Protein AF-A0A4Y8C9S9-F1 (afdb_monomer_lite)

Secondary structure (DSSP, 8-state):
-------HHHHHHHHHHTB-EEEETTTTEEEETTTTTS--EEEEEEEE-SSS--EEEEEEESS-SSTTS-S-TTHHHHTTSHHHHHHHHHHHHHHTTTS-TTS-HHHHHHHT-HHHHHHHHHHHHHHHHHHHHHT-HHHHHHHHHHHHH-

Foldseek 3Di:
DDDAAADPVQVVCCVVVQWRWGQDPVVRDIDTQCPPPVWIWGFDDWDADPVRPDIDTDTDTDFASDPVRHVDPPCVPQCPDPVVVLVVLVVVLVVLLPPDLVPDPSVVQNVVDDVSVVVQLVVLVVQLVVCVVVVVPVSNVVSVVSNSND

Sequence (150 aa):
LMLGFMNNEALEKSLESGKVVFFSRKKQRLWMKGEESGNFLNIIDLSLDCDNDTLLILANPVGPTCHTGDISCFEKISKNADFVFLARLEKLINSRKNADENTSYTAKLFKSGTKRIAQKVGEEGVETALAATVKDKEELICEAADLMYH

Radius of gyration: 21.62 Å; chains: 1; bounding box: 45×40×55 Å

Structure (mmCIF, N/CA/C/O backbone):
data_AF-A0A4Y8C9S9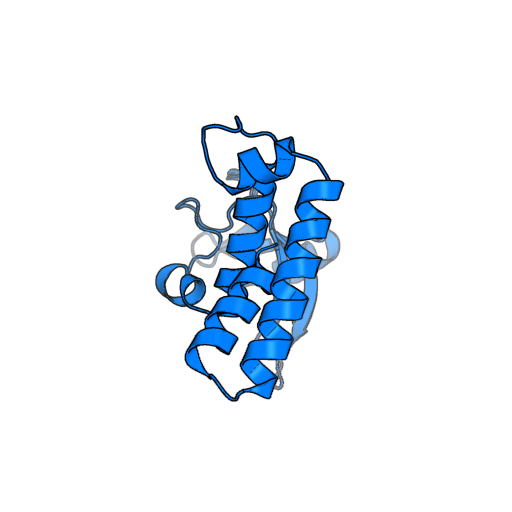-F1
#
_entry.id   AF-A0A4Y8C9S9-F1
#
loop_
_atom_site.group_PDB
_atom_site.id
_atom_site.type_symbol
_atom_site.label_atom_id
_atom_site.label_alt_id
_atom_site.label_comp_id
_atom_site.label_asym_id
_atom_site.label_entity_id
_atom_site.label_seq_id
_atom_site.pdbx_PDB_ins_code
_atom_site.Cartn_x
_atom_site.Cartn_y
_atom_site.Cartn_z
_atom_site.occupancy
_atom_site.B_iso_or_equiv
_atom_site.auth_seq_id
_atom_site.auth_comp_id
_atom_site.auth_asym_id
_atom_site.auth_atom_id
_atom_site.pdbx_PDB_model_num
ATOM 1 N N . LEU A 1 1 ? -2.487 -0.864 10.124 1.00 78.88 1 LEU A N 1
ATOM 2 C CA . LEU A 1 1 ? -3.123 -2.029 10.789 1.00 78.88 1 LEU A CA 1
ATOM 3 C C . LEU A 1 1 ? -3.029 -1.889 12.303 1.00 78.88 1 LEU A C 1
ATOM 5 O O . LEU A 1 1 ? -2.089 -1.268 12.794 1.00 78.88 1 LEU A O 1
ATOM 9 N N . MET A 1 2 ? -3.995 -2.444 13.026 1.00 93.94 2 MET A N 1
ATOM 10 C CA . MET A 1 2 ? -4.017 -2.502 14.488 1.00 93.94 2 MET A CA 1
ATOM 11 C C . MET A 1 2 ? -4.910 -3.660 14.939 1.00 93.94 2 MET A C 1
ATOM 13 O O . MET A 1 2 ? -5.733 -4.127 14.159 1.00 93.94 2 MET A O 1
ATOM 17 N N . LEU A 1 3 ? -4.762 -4.076 16.194 1.00 96.56 3 LEU A N 1
ATOM 18 C CA . LEU A 1 3 ? -5.704 -4.963 16.868 1.00 96.56 3 LEU A CA 1
ATOM 19 C C . LEU A 1 3 ? -6.523 -4.133 17.860 1.00 96.56 3 LEU A C 1
ATOM 21 O O . LEU A 1 3 ? -5.972 -3.289 18.571 1.00 96.56 3 LEU A O 1
ATOM 25 N N . GLY A 1 4 ? -7.827 -4.372 17.914 1.00 96.12 4 GLY A N 1
ATOM 26 C CA . GLY A 1 4 ? -8.724 -3.743 18.873 1.00 96.12 4 GLY A CA 1
ATOM 27 C C . GLY A 1 4 ? -9.820 -4.706 19.304 1.00 96.12 4 GLY A C 1
ATOM 28 O O . GLY A 1 4 ? -9.928 -5.806 18.777 1.00 96.12 4 GLY A O 1
ATOM 29 N N . PHE A 1 5 ? -10.612 -4.287 20.286 1.00 97.38 5 PHE A N 1
ATOM 30 C CA . PHE A 1 5 ? -11.699 -5.089 20.840 1.00 97.38 5 PHE A CA 1
ATOM 31 C C . PHE A 1 5 ? -13.017 -4.358 20.620 1.00 97.38 5 PHE A C 1
ATOM 33 O O . PHE A 1 5 ? -13.080 -3.137 20.788 1.00 97.38 5 PHE A O 1
ATOM 40 N N . MET A 1 6 ? -14.056 -5.102 20.265 1.00 98.38 6 MET A N 1
ATOM 41 C CA . MET A 1 6 ? -15.423 -4.611 20.121 1.00 98.38 6 MET A CA 1
ATOM 42 C C . MET A 1 6 ? -16.323 -5.389 21.082 1.00 98.38 6 MET A C 1
ATOM 44 O O . MET A 1 6 ? -16.131 -6.585 21.284 1.00 98.38 6 MET A O 1
ATOM 48 N N . ASN A 1 7 ? -17.276 -4.700 21.700 1.00 97.56 7 ASN A N 1
ATOM 49 C CA . ASN A 1 7 ? -18.494 -5.327 22.208 1.00 97.56 7 ASN A CA 1
ATOM 50 C C . ASN A 1 7 ? -19.586 -5.220 21.121 1.00 97.56 7 ASN A C 1
ATOM 52 O O . ASN A 1 7 ? -19.358 -4.595 20.083 1.00 97.56 7 ASN A O 1
ATOM 56 N N . ASN A 1 8 ? -20.772 -5.783 21.369 1.00 97.56 8 ASN A N 1
ATOM 57 C CA . ASN A 1 8 ? -21.879 -5.746 20.402 1.00 97.56 8 ASN A CA 1
ATOM 58 C C . ASN A 1 8 ? -22.237 -4.313 19.976 1.00 97.56 8 ASN A C 1
ATOM 60 O O . ASN A 1 8 ? -22.349 -4.039 18.788 1.00 97.56 8 ASN A O 1
ATOM 64 N N . GLU A 1 9 ? -22.305 -3.379 20.927 1.00 98.25 9 GLU A N 1
ATOM 65 C CA . GLU A 1 9 ? -22.622 -1.972 20.649 1.00 98.25 9 GLU A CA 1
ATOM 66 C C . GLU A 1 9 ? -21.568 -1.294 19.749 1.00 98.25 9 GLU A C 1
ATOM 68 O O . GLU A 1 9 ? -21.903 -0.530 18.846 1.00 98.25 9 GLU A O 1
ATOM 73 N N . ALA A 1 10 ? -20.278 -1.588 19.951 1.00 98.38 10 ALA A N 1
ATOM 74 C CA . ALA A 1 10 ? -19.205 -1.070 19.105 1.00 98.38 10 ALA A CA 1
ATOM 75 C C . ALA A 1 10 ? -19.279 -1.624 17.674 1.00 98.38 10 ALA A C 1
ATOM 77 O O . ALA A 1 10 ? -19.016 -0.889 16.719 1.00 98.38 10 ALA A O 1
ATOM 78 N N . LEU A 1 11 ? -19.660 -2.896 17.519 1.00 98.06 11 LEU A N 1
ATOM 79 C CA . LEU A 1 11 ? -19.878 -3.504 16.208 1.00 98.06 11 LEU A CA 1
ATOM 80 C C . LEU A 1 11 ? -21.084 -2.873 15.500 1.00 98.06 11 LEU A C 1
ATOM 82 O O . LEU A 1 11 ? -20.947 -2.432 14.362 1.00 98.06 11 LEU A O 1
ATOM 86 N N . GLU A 1 12 ? -22.223 -2.743 16.183 1.00 98.25 12 GLU A N 1
ATOM 87 C CA . GLU A 1 12 ? -23.421 -2.080 15.648 1.00 98.25 12 GLU A CA 1
ATOM 88 C C . GLU A 1 12 ? -23.105 -0.653 15.191 1.00 98.25 12 GLU A C 1
ATOM 90 O O . GLU A 1 12 ? -23.354 -0.293 14.040 1.00 98.25 12 GLU A O 1
ATOM 95 N N . LYS A 1 13 ? -22.436 0.138 16.037 1.00 98.25 13 LYS A N 1
ATOM 96 C CA . LYS A 1 13 ? -22.011 1.500 15.682 1.00 98.25 13 LYS A CA 1
ATOM 97 C C . LYS A 1 13 ? -21.030 1.537 14.516 1.00 98.25 13 LYS A C 1
ATOM 99 O O . LYS A 1 13 ? -21.039 2.499 13.744 1.00 98.25 13 LYS A O 1
ATOM 104 N N . SER A 1 14 ? -20.182 0.522 14.382 1.00 98.25 14 SER A N 1
ATOM 105 C CA . SER A 1 14 ? -19.262 0.422 13.251 1.00 98.25 14 SER A CA 1
ATOM 106 C C . SER A 1 14 ? -20.017 0.215 11.940 1.00 98.25 14 SER A C 1
ATOM 108 O O . SER A 1 14 ? -19.751 0.920 10.966 1.00 98.25 14 SER A O 1
ATOM 110 N N . LEU A 1 15 ? -21.004 -0.685 11.938 1.00 97.81 15 LEU A N 1
ATOM 111 C CA . LEU A 1 15 ? -21.856 -0.960 10.780 1.00 97.81 15 LEU A CA 1
ATOM 112 C C . LEU A 1 15 ? -22.730 0.247 10.411 1.00 97.81 15 LEU A C 1
ATOM 114 O O . LEU A 1 15 ? -22.808 0.604 9.240 1.00 97.81 15 LEU A O 1
ATOM 118 N N . GLU A 1 16 ? -23.326 0.919 11.399 1.00 98.06 16 GLU A N 1
ATOM 119 C CA . GLU A 1 16 ? -24.152 2.116 11.182 1.00 98.06 16 GLU A CA 1
ATOM 120 C C . GLU A 1 16 ? -23.354 3.288 10.599 1.00 98.06 16 GLU A C 1
ATOM 122 O O . GLU A 1 16 ? -23.829 4.002 9.718 1.00 98.06 16 GLU A O 1
ATOM 127 N N . SER A 1 17 ? -22.148 3.529 11.121 1.00 97.62 17 SER A N 1
ATOM 128 C CA . SER A 1 17 ? -21.359 4.715 10.767 1.00 97.62 17 SER A CA 1
ATOM 129 C C . SER A 1 17 ? -20.429 4.517 9.571 1.00 97.62 17 SER A C 1
ATOM 131 O O . SER A 1 17 ? -19.894 5.500 9.052 1.00 97.62 17 SER A O 1
ATOM 133 N N . GLY A 1 18 ? -20.171 3.267 9.174 1.00 97.94 18 GLY A N 1
ATOM 134 C CA . GLY A 1 18 ? -19.140 2.922 8.194 1.00 97.94 18 GLY A CA 1
ATOM 135 C C . GLY A 1 18 ? -17.712 3.222 8.670 1.00 97.94 18 GLY A C 1
ATOM 136 O O . GLY A 1 18 ? -16.785 3.267 7.859 1.00 97.94 18 GLY A O 1
ATOM 137 N N . LYS A 1 19 ? -17.506 3.458 9.972 1.00 97.94 19 LYS A N 1
ATOM 138 C CA . LYS A 1 19 ? -16.201 3.753 10.580 1.00 97.94 19 LYS A CA 1
ATOM 139 C C . LYS A 1 19 ? -15.909 2.776 11.702 1.00 97.94 19 LYS A C 1
ATOM 141 O O . LYS A 1 19 ? -16.801 2.397 12.444 1.00 97.94 19 LYS A O 1
ATOM 146 N N . VAL A 1 20 ? -14.643 2.414 11.882 1.00 98.06 20 VAL A N 1
ATOM 147 C CA . VAL A 1 20 ? -14.260 1.479 12.949 1.00 98.06 20 VAL A CA 1
ATOM 148 C C . VAL A 1 20 ? -14.440 2.119 14.332 1.00 98.06 20 VAL A C 1
ATOM 150 O O . VAL A 1 20 ? -13.765 3.097 14.677 1.00 98.06 20 VAL A O 1
ATOM 153 N N . VAL A 1 21 ? -15.318 1.530 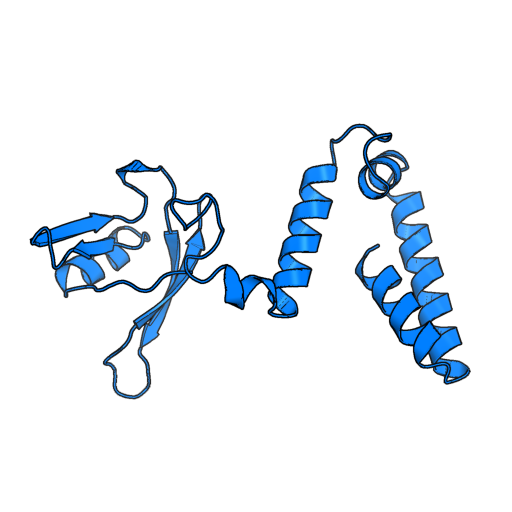15.145 1.00 98.31 21 VAL A N 1
ATOM 154 C CA . VAL A 1 21 ? -15.566 1.890 16.545 1.00 98.31 21 VAL A CA 1
ATOM 155 C C . VAL A 1 21 ? -15.136 0.740 17.444 1.00 98.31 21 VAL A C 1
ATOM 157 O O . VAL A 1 21 ? -15.595 -0.382 17.301 1.00 98.31 21 VAL A O 1
ATOM 160 N N . PHE A 1 22 ? -14.260 1.009 18.402 1.00 98.06 22 PHE A N 1
ATOM 161 C CA . PHE A 1 22 ? -13.815 0.024 19.383 1.00 98.06 22 PHE A CA 1
ATOM 162 C C . PHE A 1 22 ? -14.501 0.232 20.731 1.00 98.06 22 PHE A C 1
ATOM 164 O O . PHE A 1 22 ? -14.999 1.313 21.042 1.00 98.06 22 PHE A O 1
ATOM 171 N N . PHE A 1 23 ? -14.430 -0.785 21.584 1.00 98.12 23 PHE A N 1
ATOM 172 C CA . PHE A 1 23 ? -14.746 -0.678 23.001 1.00 98.12 23 PHE A CA 1
ATOM 173 C C . PHE A 1 23 ? -13.457 -0.649 23.832 1.00 98.12 23 PHE A C 1
ATOM 175 O O . PHE A 1 23 ? -12.666 -1.598 23.856 1.00 98.12 23 PHE A O 1
ATOM 182 N N . SER A 1 24 ? -13.226 0.448 24.555 1.00 95.62 24 SER A N 1
ATOM 183 C CA . SER A 1 24 ? -12.082 0.555 25.457 1.00 95.62 24 SER A CA 1
ATOM 184 C C . SER A 1 24 ? -12.361 -0.195 26.756 1.00 95.62 24 SER A C 1
ATOM 186 O O . SER A 1 24 ? -12.979 0.346 27.666 1.00 95.62 24 SER A O 1
ATOM 188 N N . ARG A 1 25 ? -11.813 -1.406 26.906 1.00 94.12 25 ARG A N 1
ATOM 189 C CA . ARG A 1 25 ? -11.930 -2.185 28.157 1.00 94.12 25 ARG A CA 1
ATOM 190 C C . ARG A 1 25 ? -11.369 -1.464 29.391 1.00 94.12 25 ARG A C 1
ATOM 192 O O . ARG A 1 25 ? -11.805 -1.728 30.504 1.00 94.12 25 ARG A O 1
ATOM 199 N N . LYS A 1 26 ? -10.424 -0.534 29.213 1.00 94.06 26 LYS A N 1
ATOM 200 C CA . LYS A 1 26 ? -9.866 0.270 30.314 1.00 94.06 26 LYS A CA 1
ATOM 201 C C . LYS A 1 26 ? -10.771 1.442 30.700 1.00 94.06 26 LYS A C 1
ATOM 203 O O . LYS A 1 26 ? -10.941 1.703 31.882 1.00 94.06 26 LYS A O 1
ATOM 208 N N . LYS A 1 27 ? -11.303 2.171 29.713 1.00 93.69 27 LYS A N 1
ATOM 209 C CA . LYS A 1 27 ? -12.141 3.361 29.947 1.00 93.69 27 LYS A CA 1
ATOM 210 C C . LYS A 1 27 ? -13.641 3.041 30.026 1.00 93.69 27 LYS A C 1
ATOM 212 O O . LYS A 1 27 ? -14.410 3.950 30.297 1.00 93.69 27 LYS A O 1
ATOM 217 N N . GLN A 1 28 ? -14.033 1.790 29.769 1.00 96.19 28 GLN A N 1
ATOM 218 C CA . GLN A 1 28 ? -15.419 1.305 29.753 1.00 96.19 28 GLN A CA 1
ATOM 219 C C . GLN A 1 28 ? -16.340 2.184 28.893 1.00 96.19 28 GLN A C 1
ATOM 221 O O . GLN A 1 28 ? -17.421 2.582 29.311 1.00 96.19 28 GLN A O 1
ATOM 226 N N . ARG A 1 29 ? -15.877 2.526 27.684 1.00 96.44 29 ARG A N 1
ATOM 227 C CA . ARG A 1 29 ? -16.621 3.356 26.728 1.00 96.44 29 ARG A CA 1
ATOM 228 C C . ARG A 1 29 ? -16.350 2.953 25.286 1.00 96.44 29 ARG A C 1
ATOM 230 O O . ARG A 1 29 ? -15.279 2.415 24.985 1.00 96.44 29 ARG A O 1
ATOM 237 N N . LEU A 1 30 ? -17.275 3.314 24.400 1.00 97.69 30 LEU A N 1
ATOM 238 C CA . LEU A 1 30 ? -17.036 3.338 22.961 1.00 97.69 30 LEU A CA 1
ATOM 239 C C . LEU A 1 30 ? -15.958 4.369 22.608 1.00 97.69 30 LEU A C 1
ATOM 241 O O . LEU A 1 30 ? -15.816 5.408 23.262 1.00 97.69 30 LEU A O 1
ATOM 245 N N . TRP A 1 31 ? -15.187 4.061 21.576 1.00 96.88 31 TRP A N 1
ATOM 246 C CA . TRP A 1 31 ? -14.119 4.896 21.049 1.00 96.88 31 TRP A CA 1
ATOM 247 C C . TRP A 1 31 ? -14.077 4.749 19.532 1.00 96.88 31 TRP A C 1
ATOM 249 O O . TRP A 1 31 ? -13.688 3.697 19.019 1.00 96.88 31 TRP A O 1
ATOM 259 N N . MET A 1 32 ? -14.462 5.794 18.800 1.00 97.31 32 MET A N 1
ATOM 260 C CA . MET A 1 32 ? -14.328 5.786 17.347 1.00 97.31 32 MET A CA 1
ATOM 261 C C . MET A 1 32 ? -12.865 6.035 16.987 1.00 97.31 32 MET A C 1
ATOM 263 O O . MET A 1 32 ? -12.272 7.048 17.373 1.00 97.31 32 MET A O 1
ATOM 267 N N . LYS A 1 33 ? -12.252 5.117 16.228 1.00 96.75 33 LYS A N 1
ATOM 268 C CA . LYS A 1 33 ? -10.860 5.292 15.812 1.00 96.75 33 LYS A CA 1
ATOM 269 C C . LYS A 1 33 ? -10.757 6.564 14.980 1.00 96.75 33 LYS A C 1
ATOM 271 O O . LYS 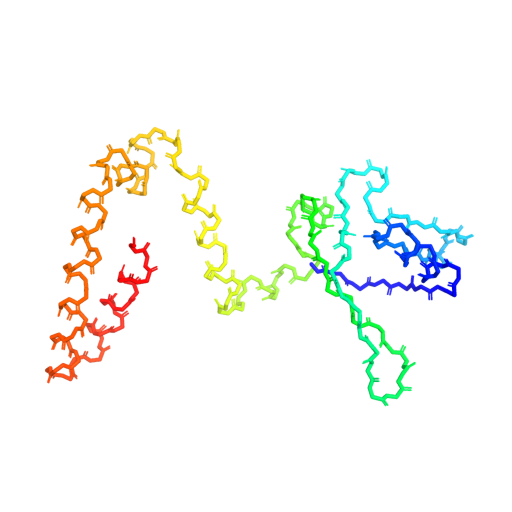A 1 33 ? -11.373 6.664 13.927 1.00 96.75 33 LYS A O 1
ATOM 276 N N . GLY A 1 34 ? -9.946 7.508 15.452 1.00 94.75 34 GLY A N 1
ATOM 277 C CA . GLY A 1 34 ? -9.760 8.800 14.795 1.00 94.75 34 GLY A CA 1
ATOM 278 C C . GLY A 1 34 ? -10.540 9.956 15.419 1.00 94.75 34 GLY A C 1
ATOM 279 O O . GLY A 1 34 ? -10.281 11.081 15.017 1.00 94.75 34 GLY A O 1
ATOM 280 N N . GLU A 1 35 ? -11.401 9.734 16.424 1.00 94.38 35 GLU A N 1
ATOM 281 C CA . GLU A 1 35 ? -12.238 10.804 17.010 1.00 94.38 35 GLU A CA 1
ATOM 282 C C . GLU A 1 35 ? -11.436 12.013 17.531 1.00 94.38 35 GLU A C 1
ATOM 284 O O . GLU A 1 35 ? -11.878 13.145 17.383 1.00 94.38 35 GLU A O 1
ATOM 289 N N . GLU A 1 36 ? -10.229 11.788 18.063 1.00 92.81 36 GLU A N 1
ATOM 290 C CA . GLU A 1 36 ? -9.328 12.852 18.543 1.00 92.81 36 GLU A CA 1
ATOM 291 C C . GLU A 1 36 ? -8.270 13.271 17.502 1.00 92.81 36 GLU A C 1
ATOM 293 O O . GLU A 1 36 ? -7.819 14.410 17.498 1.00 92.81 36 GLU A O 1
ATOM 298 N N . SER A 1 37 ? -7.844 12.354 16.624 1.00 94.50 37 SER A N 1
ATOM 299 C CA . SER A 1 37 ? -6.695 12.568 15.716 1.00 94.50 37 SER A CA 1
ATOM 300 C C . SER A 1 37 ? -7.083 12.929 14.283 1.00 94.50 37 SER A C 1
ATOM 302 O O . SER A 1 37 ? -6.210 13.253 13.486 1.00 94.50 37 SER A O 1
ATOM 304 N N . GLY A 1 38 ? -8.357 12.788 13.913 1.00 95.31 38 GLY A N 1
ATOM 305 C CA . GLY A 1 38 ? -8.817 12.826 12.523 1.00 95.31 38 GLY A CA 1
ATOM 306 C C . GLY A 1 38 ? -8.457 11.578 11.706 1.00 95.31 38 GLY A C 1
ATOM 307 O O . GLY A 1 38 ? -8.941 11.422 10.586 1.00 95.31 38 GLY A O 1
ATOM 308 N N . ASN A 1 39 ? -7.655 10.657 12.258 1.00 95.94 39 ASN A N 1
ATOM 309 C CA . ASN A 1 39 ? -7.178 9.480 11.537 1.00 95.94 39 ASN A CA 1
ATOM 310 C C . ASN A 1 39 ? -8.177 8.315 11.605 1.00 95.94 39 ASN A C 1
ATOM 312 O O . ASN A 1 39 ? -7.989 7.360 12.380 1.00 95.94 39 ASN A O 1
ATOM 316 N N . PHE A 1 40 ? -9.266 8.436 10.847 1.00 97.12 40 PHE A N 1
ATOM 317 C CA . PHE A 1 40 ? -10.353 7.458 10.789 1.00 97.12 40 PHE A CA 1
ATOM 318 C C . PHE A 1 40 ? -9.981 6.192 10.012 1.00 97.12 40 PHE A C 1
ATOM 320 O O . PHE A 1 40 ? -9.057 6.181 9.202 1.00 97.12 40 PHE A O 1
ATOM 327 N N . LEU A 1 41 ? -10.729 5.117 10.251 1.00 97.81 41 LEU A N 1
ATOM 328 C CA . LEU A 1 41 ? -10.703 3.902 9.440 1.00 97.81 41 LEU A CA 1
ATOM 329 C C . LEU A 1 41 ? -12.095 3.720 8.831 1.00 97.81 41 LEU A C 1
ATOM 331 O O . LEU A 1 41 ? -13.035 3.411 9.563 1.00 97.81 41 LEU A O 1
ATOM 335 N N . ASN A 1 42 ? -12.219 3.946 7.524 1.00 98.00 42 ASN A N 1
ATOM 336 C CA . ASN A 1 42 ? -13.473 3.771 6.793 1.00 98.00 42 ASN A CA 1
ATOM 337 C C . ASN A 1 42 ? -13.608 2.304 6.394 1.00 98.00 42 ASN A C 1
ATOM 339 O O . ASN A 1 42 ? -12.732 1.772 5.714 1.00 98.00 42 ASN A O 1
ATOM 343 N N . ILE A 1 43 ? -14.678 1.658 6.831 1.00 98.12 43 ILE A N 1
ATOM 344 C CA . ILE A 1 43 ? -14.920 0.237 6.604 1.00 98.12 43 ILE A CA 1
ATOM 345 C C . ILE A 1 43 ? -15.212 0.001 5.120 1.00 98.12 43 ILE A C 1
ATOM 347 O O . ILE A 1 43 ? -15.996 0.725 4.512 1.00 98.12 43 ILE A O 1
ATOM 351 N N . ILE A 1 44 ? -14.555 -1.009 4.553 1.00 98.12 44 ILE A N 1
ATOM 352 C CA . ILE A 1 44 ? -14.814 -1.525 3.205 1.00 98.12 44 ILE A CA 1
ATOM 353 C C . ILE A 1 44 ? -15.579 -2.838 3.313 1.00 98.12 44 ILE A C 1
ATOM 355 O O . ILE A 1 44 ? -16.585 -3.013 2.637 1.00 98.12 44 ILE A O 1
ATOM 359 N N . ASP A 1 45 ? -15.087 -3.744 4.161 1.00 97.81 45 ASP A N 1
ATOM 360 C CA . ASP A 1 45 ? -15.638 -5.085 4.312 1.00 97.81 45 ASP A CA 1
ATOM 361 C C . ASP A 1 45 ? -15.322 -5.662 5.700 1.00 97.81 45 ASP A C 1
ATOM 363 O O . ASP A 1 45 ? -14.396 -5.198 6.382 1.00 97.81 45 ASP A O 1
ATOM 367 N N . LEU A 1 46 ? -16.088 -6.668 6.119 1.00 97.00 46 LEU A N 1
ATOM 368 C CA . LEU A 1 46 ? -15.874 -7.411 7.358 1.00 97.00 46 LEU A CA 1
ATOM 369 C C . LEU A 1 46 ? -16.073 -8.908 7.126 1.00 97.00 46 LEU A C 1
ATOM 371 O O . LEU A 1 46 ? -17.027 -9.325 6.479 1.00 97.00 46 LEU A O 1
ATOM 375 N N . SER A 1 47 ? -15.230 -9.719 7.757 1.00 97.56 47 SER A N 1
ATOM 376 C CA . SER A 1 47 ? -15.397 -11.170 7.805 1.00 97.56 47 SER A CA 1
ATOM 377 C C . SER A 1 47 ? -15.184 -11.681 9.218 1.00 97.56 47 SER A C 1
ATOM 379 O O . SER A 1 47 ? -14.308 -11.193 9.933 1.00 97.56 47 SER A O 1
ATOM 381 N N . LEU A 1 48 ? -15.955 -12.696 9.594 1.00 97.56 48 LEU A N 1
ATOM 382 C CA . LEU A 1 48 ? -15.620 -13.566 10.716 1.00 97.56 48 LEU A CA 1
ATOM 383 C C . LEU A 1 48 ? -14.571 -14.591 10.276 1.00 97.56 48 LEU A C 1
ATOM 385 O O . LEU A 1 48 ? -14.423 -14.868 9.079 1.00 97.56 48 LEU A O 1
ATOM 389 N N . ASP A 1 49 ? -13.837 -15.129 11.240 1.00 97.75 49 ASP A N 1
ATOM 390 C CA . ASP A 1 49 ? -13.059 -16.347 11.062 1.00 97.75 49 ASP A CA 1
ATOM 391 C C . ASP A 1 49 ? -13.933 -17.609 11.174 1.00 97.75 49 ASP A C 1
ATOM 393 O O . ASP A 1 49 ? -15.161 -17.544 11.212 1.00 97.75 49 ASP A O 1
ATOM 397 N N . CYS A 1 50 ? -13.313 -18.790 11.127 1.00 98.06 50 CYS A N 1
ATOM 398 C CA . CYS A 1 50 ? -14.028 -20.055 10.946 1.00 98.06 50 CYS A CA 1
ATOM 399 C C . CYS A 1 50 ? -14.859 -20.505 12.157 1.00 98.06 50 CYS A C 1
ATOM 401 O O . CYS A 1 50 ? -15.839 -21.230 11.984 1.00 98.06 50 CYS A O 1
ATOM 403 N N . ASP A 1 51 ? -14.473 -20.109 13.365 1.00 98.00 51 ASP A N 1
ATOM 404 C CA . ASP A 1 51 ? -15.167 -20.376 14.627 1.00 98.00 51 ASP A CA 1
ATOM 405 C C . ASP A 1 51 ? -15.936 -19.155 15.153 1.00 98.00 51 ASP A C 1
ATOM 407 O O . ASP A 1 51 ? -16.661 -19.266 16.143 1.00 98.00 51 ASP A O 1
ATOM 411 N N . ASN A 1 52 ? -15.911 -18.050 14.403 1.00 97.25 52 ASN A N 1
ATOM 412 C CA . ASN A 1 52 ? -16.676 -16.830 14.637 1.00 97.25 52 ASN A CA 1
ATOM 413 C C . ASN A 1 52 ? -16.319 -16.114 15.947 1.00 97.25 52 ASN A C 1
ATOM 415 O O . ASN A 1 52 ? -17.195 -15.512 16.576 1.00 97.25 52 ASN A O 1
ATOM 419 N N . ASP A 1 53 ? -15.054 -16.165 16.360 1.00 97.00 53 ASP A N 1
ATOM 420 C CA . ASP A 1 53 ? -14.578 -15.466 17.556 1.00 97.00 53 ASP A CA 1
ATOM 421 C C . ASP A 1 53 ? -13.738 -14.218 17.238 1.00 97.00 53 ASP A C 1
ATOM 423 O O . ASP A 1 53 ? -13.551 -13.352 18.104 1.00 97.00 53 ASP A O 1
ATOM 427 N N . THR A 1 54 ? -13.324 -14.062 15.975 1.00 97.69 54 THR A N 1
ATOM 428 C CA . THR A 1 54 ? -12.512 -12.937 15.515 1.00 97.69 54 THR A CA 1
ATOM 429 C C . THR A 1 54 ? -13.108 -12.274 14.276 1.00 97.69 54 THR A C 1
ATOM 431 O O . THR A 1 54 ? -13.505 -12.918 13.310 1.00 97.69 54 THR A O 1
ATOM 434 N N . LEU A 1 55 ? -13.120 -10.936 14.278 1.00 97.50 55 LEU A N 1
ATOM 435 C CA . LEU A 1 55 ? -13.490 -10.123 13.120 1.00 97.50 55 LEU A CA 1
ATOM 436 C C . LEU A 1 55 ? -12.247 -9.584 12.409 1.00 97.50 55 LEU A C 1
ATOM 438 O O . LEU A 1 55 ? -11.444 -8.852 12.997 1.00 97.50 55 LEU A O 1
ATOM 442 N N . LEU A 1 56 ? -12.142 -9.865 11.113 1.00 98.12 56 LEU A N 1
ATOM 443 C CA . LEU A 1 56 ? -11.246 -9.172 10.200 1.00 98.12 56 LEU A CA 1
ATOM 444 C C . LEU A 1 56 ? -12.001 -8.022 9.533 1.00 98.12 56 LEU A C 1
ATOM 446 O O . LEU A 1 56 ? -12.958 -8.242 8.798 1.00 98.12 56 LEU A O 1
ATOM 450 N N . ILE A 1 57 ? -11.542 -6.792 9.762 1.00 98.00 57 ILE A N 1
ATOM 451 C CA . ILE A 1 57 ? -12.114 -5.591 9.146 1.00 98.00 57 ILE A CA 1
ATOM 452 C C . ILE A 1 57 ? -11.135 -5.046 8.118 1.00 98.00 57 ILE A C 1
ATOM 454 O O . ILE A 1 57 ? -10.041 -4.584 8.465 1.00 98.00 57 ILE A O 1
ATOM 458 N N . LEU A 1 58 ? -11.553 -5.052 6.855 1.00 97.69 58 LEU A N 1
ATOM 459 C CA . LEU A 1 58 ? -10.855 -4.350 5.794 1.00 97.69 58 LEU A CA 1
ATOM 460 C C . LEU A 1 58 ? -11.303 -2.888 5.806 1.00 97.69 58 LEU A C 1
ATOM 462 O O . LEU A 1 58 ? -12.487 -2.586 5.665 1.00 97.69 58 LEU A O 1
ATOM 466 N N . ALA A 1 59 ? -10.355 -1.968 5.979 1.00 97.19 59 ALA A N 1
ATOM 467 C CA . ALA A 1 59 ? -10.651 -0.546 6.082 1.00 97.19 59 ALA A CA 1
ATOM 468 C C . ALA A 1 59 ? -9.651 0.320 5.312 1.00 97.19 59 ALA A C 1
ATOM 470 O O . ALA A 1 59 ? -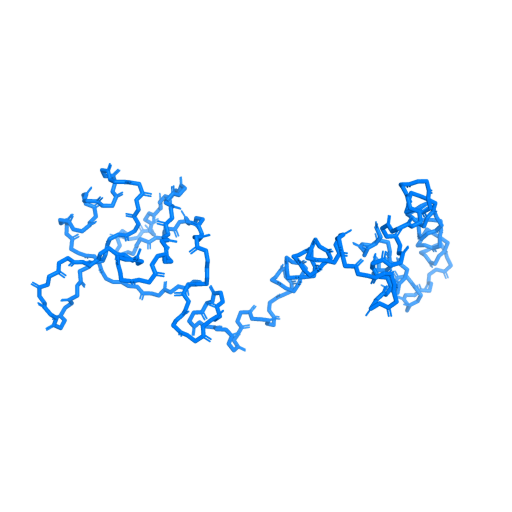8.445 0.067 5.326 1.00 97.19 59 ALA A O 1
ATOM 471 N N . ASN A 1 60 ? -10.160 1.397 4.717 1.00 95.75 60 ASN A N 1
ATOM 472 C CA . ASN A 1 60 ? -9.376 2.476 4.133 1.00 95.75 60 ASN A CA 1
ATOM 473 C C . ASN A 1 60 ? -9.023 3.508 5.218 1.00 95.75 60 ASN A C 1
ATOM 475 O O . ASN A 1 60 ? -9.924 4.171 5.746 1.00 95.75 60 ASN A O 1
ATOM 479 N N . PRO A 1 61 ? -7.737 3.674 5.573 1.00 95.19 61 PRO A N 1
ATOM 480 C CA . PRO A 1 61 ? -7.335 4.659 6.563 1.00 95.19 61 PRO A CA 1
ATOM 481 C C . PRO A 1 61 ? -7.374 6.080 5.991 1.00 95.19 61 PRO A C 1
ATOM 483 O O . PRO A 1 61 ? -6.876 6.345 4.897 1.00 95.19 61 PRO A O 1
ATOM 486 N N . VAL A 1 62 ? -7.902 7.012 6.778 1.00 94.81 62 VAL A N 1
ATOM 487 C CA . VAL A 1 62 ? -7.706 8.450 6.594 1.00 94.81 62 VAL A CA 1
ATOM 488 C C . VAL A 1 62 ? -6.465 8.818 7.402 1.00 94.81 62 VAL A C 1
ATOM 490 O O . VAL A 1 62 ? -6.499 8.769 8.624 1.00 94.81 62 VAL A O 1
ATOM 493 N N . GLY A 1 63 ? -5.347 9.120 6.741 1.00 91.50 63 GLY A N 1
ATOM 494 C CA . GLY A 1 63 ? -4.083 9.430 7.423 1.00 91.50 63 GLY A CA 1
ATOM 495 C C . GLY A 1 63 ? -3.396 8.223 8.096 1.00 91.50 63 GLY A C 1
ATOM 496 O O . GLY A 1 63 ? -3.765 7.066 7.862 1.00 91.50 63 GLY A O 1
ATOM 497 N N . PRO A 1 64 ? -2.341 8.456 8.901 1.00 92.12 64 PRO A N 1
ATOM 498 C CA . PRO A 1 64 ? -1.605 7.385 9.565 1.00 92.12 64 PRO A CA 1
ATOM 499 C C . PRO A 1 64 ? -2.444 6.714 10.657 1.00 92.12 64 PRO A C 1
ATOM 501 O O . PRO A 1 64 ? -3.083 7.357 11.490 1.00 92.12 64 PRO A O 1
ATOM 504 N N . THR A 1 65 ? -2.433 5.380 10.684 1.00 93.81 65 THR A N 1
ATOM 505 C CA . THR A 1 65 ? -3.208 4.625 11.680 1.00 93.81 65 THR A CA 1
ATOM 506 C C . THR A 1 65 ? -2.575 4.708 13.070 1.00 93.81 65 THR A C 1
ATOM 508 O O . THR A 1 65 ? -3.306 4.776 14.061 1.00 93.81 65 THR A O 1
ATOM 511 N N . CYS A 1 66 ? -1.240 4.698 13.148 1.00 93.44 66 CYS A N 1
ATOM 512 C CA . CYS A 1 66 ? -0.493 4.698 14.399 1.00 93.44 66 CYS A CA 1
ATOM 513 C C . CYS A 1 66 ? -0.284 6.121 14.938 1.00 93.44 66 CYS A C 1
ATOM 515 O O . CYS A 1 66 ? -0.114 7.074 14.182 1.00 93.44 66 CYS A O 1
ATOM 517 N N . HIS A 1 67 ? -0.219 6.251 16.264 1.00 89.75 67 HIS A N 1
ATOM 518 C CA . HIS A 1 67 ? 0.056 7.521 16.943 1.00 89.75 67 HIS A CA 1
ATOM 519 C C . HIS A 1 67 ? 1.496 8.026 16.737 1.00 89.75 67 HIS A C 1
ATOM 521 O O . HIS A 1 67 ? 1.774 9.187 17.005 1.00 89.75 67 HIS A O 1
ATOM 527 N N . THR A 1 68 ? 2.403 7.173 16.253 1.00 91.38 68 THR A N 1
ATOM 528 C CA . THR A 1 68 ? 3.784 7.530 15.887 1.00 91.38 68 THR A CA 1
ATOM 529 C C . THR A 1 68 ? 3.899 8.161 14.498 1.00 91.38 68 THR A C 1
ATOM 531 O O . THR A 1 68 ? 4.983 8.588 14.118 1.00 91.38 68 THR A O 1
ATOM 534 N N . GLY A 1 69 ? 2.806 8.207 13.727 1.00 89.50 69 GLY A N 1
ATOM 535 C CA . GLY A 1 69 ? 2.815 8.623 12.321 1.00 89.50 69 GLY A CA 1
ATOM 536 C C . GLY A 1 69 ? 2.954 7.465 11.328 1.00 89.50 69 GLY A C 1
ATOM 537 O O . GLY A 1 69 ? 2.831 7.679 10.126 1.00 89.50 69 GLY A O 1
ATOM 538 N N . ASP A 1 70 ? 3.135 6.232 11.806 1.00 90.25 70 ASP A N 1
ATOM 539 C CA . ASP A 1 70 ? 3.226 5.053 10.943 1.00 90.25 70 ASP A CA 1
ATOM 540 C C . ASP A 1 70 ? 1.854 4.582 10.428 1.00 90.25 70 ASP A C 1
ATOM 542 O O . ASP A 1 70 ? 0.796 4.788 11.037 1.00 90.25 70 ASP A O 1
ATOM 546 N N . ILE A 1 71 ? 1.864 3.849 9.312 1.00 89.06 71 ILE A N 1
ATOM 547 C CA . ILE A 1 71 ? 0.649 3.256 8.726 1.00 89.06 71 ILE A CA 1
ATOM 548 C C . ILE A 1 71 ? 0.117 2.061 9.539 1.00 89.06 71 ILE A C 1
ATOM 550 O O . ILE A 1 71 ? -1.007 1.594 9.329 1.00 89.06 71 ILE A O 1
ATOM 554 N N . SER A 1 72 ? 0.916 1.527 10.466 1.00 91.75 72 SER A N 1
ATOM 555 C CA . SER A 1 72 ? 0.602 0.327 11.236 1.00 91.75 72 SER A CA 1
ATOM 556 C C . SER A 1 72 ? 1.194 0.375 12.638 1.00 91.75 72 SER A C 1
ATOM 558 O O . SER A 1 72 ? 2.307 0.847 12.828 1.00 91.75 72 SER A O 1
ATOM 560 N N . CYS A 1 73 ? 0.491 -0.189 13.621 1.00 93.81 73 CYS A N 1
ATOM 561 C CA . CYS A 1 73 ? 1.070 -0.443 14.943 1.00 93.81 73 CYS A CA 1
ATOM 562 C C . CYS A 1 73 ? 2.179 -1.512 14.894 1.00 93.81 73 CYS A C 1
ATOM 564 O O . CYS A 1 73 ? 3.043 -1.548 15.764 1.00 93.81 73 CYS A O 1
ATOM 566 N N . PHE A 1 74 ? 2.176 -2.360 13.861 1.00 92.88 74 PHE A N 1
ATOM 567 C CA . PHE A 1 74 ? 3.159 -3.427 13.633 1.00 92.88 74 PHE A CA 1
ATOM 568 C C . PHE A 1 74 ? 4.193 -3.035 12.570 1.00 92.88 74 PHE A C 1
ATOM 570 O O . PHE A 1 74 ? 4.651 -3.865 11.781 1.00 92.88 74 PHE A O 1
ATOM 577 N N . GLU A 1 75 ? 4.545 -1.751 12.515 1.00 90.44 75 GLU A N 1
ATOM 578 C CA . GLU A 1 75 ? 5.418 -1.176 11.489 1.00 90.44 75 GLU A CA 1
ATOM 579 C C . GLU A 1 75 ? 6.746 -1.933 11.340 1.00 90.44 75 GLU A C 1
ATOM 581 O O . GLU A 1 75 ? 7.159 -2.239 10.226 1.00 90.44 75 GLU A O 1
ATOM 586 N N . LYS A 1 76 ? 7.368 -2.328 12.460 1.00 88.88 76 LYS A N 1
ATOM 587 C CA . LYS A 1 76 ? 8.658 -3.042 12.481 1.00 88.88 76 LYS A CA 1
ATOM 588 C C . LYS A 1 76 ? 8.671 -4.327 11.646 1.00 88.88 76 LYS A C 1
ATOM 590 O O . LYS A 1 76 ? 9.726 -4.677 11.131 1.00 88.88 76 LYS A O 1
ATOM 595 N N . ILE A 1 77 ? 7.525 -5.001 11.536 1.00 88.25 77 ILE A N 1
ATOM 596 C CA . ILE A 1 77 ? 7.362 -6.243 10.770 1.00 88.25 77 ILE A CA 1
ATOM 597 C C . ILE A 1 77 ? 6.782 -5.923 9.393 1.00 88.25 77 ILE A C 1
ATOM 599 O O . ILE A 1 77 ? 7.364 -6.286 8.377 1.00 88.25 77 ILE A O 1
ATOM 603 N N . SER A 1 78 ? 5.661 -5.194 9.353 1.00 87.00 78 SER A N 1
ATOM 604 C CA . SER A 1 78 ? 4.909 -4.966 8.110 1.00 87.00 78 SER A CA 1
ATOM 605 C C . SER A 1 78 ? 5.698 -4.224 7.031 1.00 87.00 78 SER A C 1
ATOM 607 O O . SER A 1 78 ? 5.462 -4.464 5.854 1.00 87.00 78 SER A O 1
ATOM 609 N N . LYS A 1 79 ? 6.666 -3.375 7.399 1.00 84.69 79 LYS A N 1
ATOM 610 C CA . LYS A 1 79 ? 7.512 -2.668 6.427 1.00 84.69 79 LYS A CA 1
ATOM 611 C C . LYS A 1 79 ? 8.398 -3.583 5.577 1.00 84.69 79 LYS A C 1
ATOM 613 O O . LYS A 1 79 ? 8.825 -3.159 4.512 1.00 84.69 79 LYS A O 1
ATOM 618 N N . ASN A 1 80 ? 8.681 -4.793 6.062 1.00 85.06 80 ASN A N 1
ATOM 619 C CA . ASN A 1 80 ? 9.526 -5.771 5.381 1.00 85.06 80 ASN A CA 1
ATOM 620 C C . ASN A 1 80 ? 8.706 -6.770 4.549 1.00 85.06 80 ASN A C 1
ATOM 622 O O . ASN A 1 80 ? 9.284 -7.685 3.981 1.00 85.06 80 ASN A O 1
ATOM 626 N N . ALA A 1 81 ? 7.374 -6.652 4.517 1.00 88.56 81 ALA A N 1
ATOM 627 C CA . ALA A 1 81 ? 6.552 -7.499 3.663 1.00 88.56 81 ALA A CA 1
ATOM 628 C C . ALA A 1 81 ? 6.643 -7.014 2.207 1.00 88.56 81 ALA A C 1
ATOM 630 O O . ALA A 1 81 ? 6.415 -5.832 1.941 1.00 88.56 81 ALA A O 1
ATOM 631 N N . ASP A 1 82 ? 6.924 -7.923 1.274 1.00 86.31 82 ASP A N 1
ATOM 632 C CA . ASP A 1 82 ? 7.259 -7.599 -0.123 1.00 86.31 82 ASP A CA 1
ATOM 633 C C . ASP A 1 82 ? 6.222 -6.684 -0.799 1.00 86.31 82 ASP A C 1
ATOM 635 O O . ASP A 1 82 ? 6.547 -5.617 -1.321 1.00 86.31 82 ASP A O 1
ATOM 639 N N . PHE A 1 83 ? 4.933 -7.022 -0.706 1.00 87.75 83 PHE A N 1
ATOM 640 C CA . PHE A 1 83 ? 3.867 -6.200 -1.295 1.00 87.75 83 PHE A CA 1
ATOM 641 C C . PHE A 1 83 ? 3.654 -4.860 -0.579 1.00 87.75 83 PHE A C 1
ATOM 643 O O . PHE A 1 83 ? 3.196 -3.890 -1.185 1.00 87.75 83 PHE A O 1
ATOM 650 N N . VAL A 1 84 ? 4.013 -4.767 0.705 1.00 88.75 84 VAL A N 1
ATOM 651 C CA . VAL A 1 84 ? 3.962 -3.497 1.440 1.00 88.75 84 VAL A CA 1
ATOM 652 C C . VAL A 1 84 ? 5.065 -2.560 0.954 1.00 88.75 84 VAL A C 1
ATOM 654 O O . VAL A 1 84 ? 4.833 -1.351 0.885 1.00 88.75 84 VAL A O 1
ATOM 657 N N . PHE A 1 85 ? 6.234 -3.087 0.579 1.00 89.62 85 PHE A N 1
ATOM 658 C CA . PHE A 1 85 ? 7.293 -2.292 -0.038 1.00 89.62 85 PHE A CA 1
ATOM 659 C C . PHE A 1 85 ? 6.827 -1.673 -1.362 1.00 89.62 85 PHE A C 1
ATOM 661 O O . PHE A 1 85 ? 6.920 -0.454 -1.513 1.00 89.62 85 PHE A O 1
ATOM 668 N N . LEU A 1 86 ? 6.242 -2.465 -2.268 1.00 92.50 86 LEU A N 1
ATOM 669 C CA . LEU A 1 86 ? 5.739 -1.961 -3.554 1.00 92.50 86 LEU A CA 1
ATOM 670 C C . LEU A 1 86 ? 4.661 -0.881 -3.374 1.00 92.50 86 LEU A C 1
ATOM 672 O O . LEU A 1 86 ? 4.755 0.194 -3.965 1.00 92.50 86 LEU A O 1
ATOM 676 N N . ALA A 1 87 ? 3.696 -1.095 -2.475 1.00 90.69 87 ALA A N 1
ATOM 677 C CA . ALA A 1 87 ? 2.668 -0.093 -2.177 1.00 90.69 87 ALA A CA 1
ATOM 678 C C . ALA A 1 87 ? 3.248 1.211 -1.585 1.00 90.69 87 ALA A C 1
ATOM 680 O O . ALA A 1 87 ? 2.707 2.302 -1.782 1.00 90.69 87 ALA A O 1
ATOM 681 N N . ARG A 1 88 ? 4.354 1.133 -0.830 1.00 90.31 88 ARG A N 1
ATOM 682 C CA . ARG A 1 88 ? 5.066 2.322 -0.327 1.00 90.31 88 ARG A CA 1
ATOM 683 C C . ARG A 1 88 ? 5.839 3.029 -1.427 1.00 90.31 88 ARG A C 1
ATOM 685 O O . ARG A 1 88 ? 5.841 4.259 -1.445 1.00 90.31 88 ARG A O 1
ATOM 692 N N . LEU A 1 89 ? 6.477 2.272 -2.315 1.00 93.94 89 LEU A N 1
ATOM 693 C CA . LEU A 1 89 ? 7.194 2.809 -3.463 1.00 93.94 89 LEU A CA 1
ATOM 694 C C . LEU A 1 89 ? 6.242 3.597 -4.368 1.00 93.94 89 LEU A C 1
ATOM 696 O O . LEU A 1 89 ? 6.530 4.749 -4.679 1.00 93.94 89 LEU A O 1
ATOM 700 N N . GLU A 1 90 ? 5.064 3.050 -4.673 1.00 94.88 90 GLU A N 1
ATOM 701 C CA . GLU A 1 90 ? 4.017 3.749 -5.428 1.00 94.88 90 GLU A CA 1
ATOM 702 C C . GLU A 1 90 ? 3.600 5.065 -4.744 1.00 94.88 90 GLU A C 1
ATOM 704 O O . GLU A 1 90 ? 3.534 6.121 -5.380 1.00 94.88 90 GLU A O 1
ATOM 709 N N . LYS A 1 91 ? 3.373 5.049 -3.422 1.00 92.50 91 LYS A N 1
ATOM 710 C CA . LYS A 1 91 ? 3.055 6.271 -2.658 1.00 92.50 91 LYS A CA 1
ATOM 711 C C . LYS A 1 91 ? 4.179 7.305 -2.715 1.00 92.50 91 LYS A C 1
ATOM 713 O O . LYS A 1 91 ? 3.901 8.498 -2.856 1.00 92.50 91 LYS A O 1
ATOM 718 N N . LEU A 1 92 ? 5.434 6.869 -2.615 1.00 94.25 92 LEU A N 1
ATOM 719 C CA . LEU A 1 92 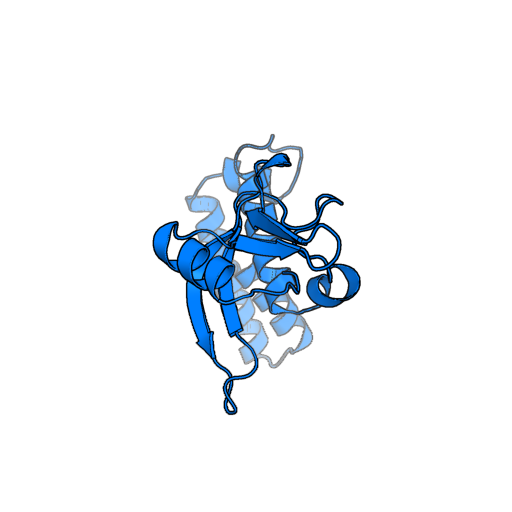? 6.600 7.743 -2.718 1.00 94.25 92 LEU A CA 1
ATOM 720 C C . LEU A 1 92 ? 6.706 8.356 -4.119 1.00 94.25 92 LEU A C 1
ATOM 722 O O . LEU A 1 92 ? 6.900 9.567 -4.231 1.00 94.25 92 LEU A O 1
ATOM 726 N N . ILE A 1 93 ? 6.522 7.556 -5.171 1.00 97.19 93 ILE A N 1
ATOM 727 C CA . ILE A 1 93 ? 6.499 8.021 -6.562 1.00 97.19 93 ILE A CA 1
ATOM 728 C C . ILE A 1 93 ? 5.401 9.075 -6.735 1.00 97.19 93 ILE A C 1
ATOM 730 O O . ILE A 1 93 ? 5.683 10.192 -7.171 1.00 97.19 93 ILE A O 1
ATOM 734 N N . ASN A 1 94 ? 4.180 8.788 -6.278 1.00 95.56 94 ASN A N 1
ATOM 735 C CA . ASN A 1 94 ? 3.059 9.727 -6.339 1.00 95.56 94 ASN A CA 1
ATOM 736 C C . ASN A 1 94 ? 3.328 11.038 -5.585 1.00 95.56 94 ASN A C 1
ATOM 738 O O . ASN A 1 94 ? 3.004 12.113 -6.094 1.00 95.56 94 ASN A O 1
ATOM 742 N N . SER A 1 95 ? 3.975 10.989 -4.415 1.00 94.88 95 SER A N 1
ATOM 743 C CA . SER A 1 95 ? 4.327 12.207 -3.666 1.00 94.88 95 SER A CA 1
ATOM 744 C C . SER A 1 95 ? 5.319 13.118 -4.400 1.00 94.88 95 SER A C 1
ATOM 746 O O . SER A 1 95 ? 5.367 14.318 -4.135 1.00 94.88 95 SER A O 1
ATOM 748 N N . ARG A 1 96 ? 6.091 12.573 -5.350 1.00 96.88 96 ARG A N 1
ATOM 749 C CA . ARG A 1 96 ? 7.104 13.307 -6.122 1.00 96.88 96 ARG A CA 1
ATOM 750 C C . ARG A 1 96 ? 6.563 13.918 -7.413 1.00 96.88 96 ARG A C 1
ATOM 752 O O . ARG A 1 96 ? 7.290 14.662 -8.063 1.00 96.88 96 ARG A O 1
ATOM 759 N N . LYS A 1 97 ? 5.297 13.668 -7.768 1.00 94.69 97 LYS A N 1
ATOM 760 C CA . LYS A 1 97 ? 4.682 14.127 -9.027 1.00 94.69 97 LYS A CA 1
ATOM 761 C C . LYS A 1 97 ? 4.791 15.637 -9.266 1.00 94.69 97 LYS A C 1
ATOM 763 O O . LYS A 1 97 ? 4.971 16.061 -10.401 1.00 94.69 97 LYS A O 1
ATOM 768 N N . ASN A 1 98 ? 4.699 16.426 -8.195 1.00 93.19 98 ASN A N 1
ATOM 769 C CA . ASN A 1 98 ? 4.765 17.891 -8.237 1.00 93.19 98 ASN A CA 1
ATOM 770 C C . ASN A 1 98 ? 6.018 18.456 -7.544 1.00 93.19 98 ASN A C 1
ATOM 772 O O . ASN A 1 98 ? 6.075 19.655 -7.277 1.00 93.19 98 ASN A O 1
ATOM 776 N N . ALA A 1 99 ? 6.985 17.604 -7.194 1.00 95.25 99 ALA A N 1
ATOM 777 C CA . ALA A 1 99 ? 8.229 18.050 -6.580 1.00 95.25 99 ALA A CA 1
ATOM 778 C C . ALA A 1 99 ? 9.133 18.742 -7.615 1.00 95.25 99 ALA A C 1
ATOM 780 O O . ALA A 1 99 ? 8.983 18.543 -8.822 1.00 95.25 99 ALA A O 1
ATOM 781 N N . ASP A 1 100 ? 10.084 19.546 -7.138 1.00 95.12 100 ASP A N 1
ATOM 782 C CA . ASP A 1 100 ? 11.095 20.163 -7.998 1.00 95.12 100 ASP A CA 1
ATOM 783 C C . ASP A 1 100 ? 11.953 19.083 -8.677 1.00 95.12 100 ASP A C 1
ATOM 785 O O . ASP A 1 100 ? 12.353 18.101 -8.045 1.00 95.12 100 ASP A O 1
ATOM 789 N N . GLU A 1 101 ? 12.235 19.250 -9.968 1.00 92.69 101 GLU A N 1
ATOM 790 C CA . GLU A 1 101 ? 12.933 18.249 -10.782 1.00 92.69 101 GLU A CA 1
ATOM 791 C C . GLU A 1 101 ? 14.349 17.926 -10.286 1.00 92.69 101 GLU A C 1
ATOM 793 O O . GLU A 1 101 ? 14.849 16.829 -10.531 1.00 92.69 101 GLU A O 1
ATOM 798 N N . ASN A 1 102 ? 14.976 18.826 -9.526 1.00 95.44 102 ASN A N 1
ATOM 799 C CA . ASN A 1 102 ? 16.315 18.623 -8.978 1.00 95.44 102 ASN A CA 1
ATOM 800 C C . ASN A 1 102 ? 16.316 17.790 -7.688 1.00 95.44 102 ASN A C 1
ATOM 802 O O . ASN A 1 102 ? 17.376 17.417 -7.192 1.00 95.44 102 ASN A O 1
ATOM 806 N N . THR A 1 103 ? 15.142 17.481 -7.128 1.00 96.00 103 THR A N 1
ATOM 807 C CA . THR A 1 103 ? 15.032 16.767 -5.844 1.00 96.00 103 THR A CA 1
ATOM 808 C C . THR A 1 103 ? 15.144 15.253 -5.977 1.00 96.00 103 THR A C 1
ATOM 810 O O . THR A 1 103 ? 15.488 14.576 -5.008 1.00 96.00 103 THR A O 1
ATOM 813 N N . SER A 1 104 ? 14.814 14.686 -7.142 1.00 97.12 104 SER A N 1
ATOM 814 C CA . SER A 1 104 ? 14.844 13.235 -7.354 1.00 97.12 104 SER A CA 1
ATOM 815 C C . SER A 1 104 ? 14.742 12.843 -8.827 1.00 97.12 104 SER A C 1
ATOM 817 O O . SER A 1 104 ? 14.167 13.569 -9.638 1.00 97.12 104 SER A O 1
ATOM 819 N N . TYR A 1 105 ? 15.202 11.626 -9.144 1.00 97.62 105 TYR A N 1
ATOM 820 C CA . TYR A 1 105 ? 14.984 10.989 -10.447 1.00 97.62 105 TYR A CA 1
ATOM 821 C C . TYR A 1 105 ? 13.503 11.002 -10.857 1.00 97.62 105 TYR A C 1
ATOM 823 O O . TYR A 1 105 ? 13.170 11.429 -11.959 1.00 97.62 105 TYR A O 1
ATOM 831 N N . THR A 1 106 ? 12.606 10.620 -9.942 1.00 97.69 106 THR A N 1
ATOM 832 C CA . THR A 1 106 ? 11.160 10.568 -10.197 1.00 97.69 106 THR A CA 1
ATOM 833 C C . THR A 1 106 ? 10.583 11.936 -10.565 1.00 97.69 106 THR A C 1
ATOM 835 O O . THR A 1 106 ? 9.808 12.040 -11.510 1.00 97.69 106 THR A O 1
ATOM 838 N N . ALA A 1 107 ? 10.972 12.996 -9.846 1.00 97.50 107 ALA A N 1
ATOM 839 C CA . ALA A 1 107 ? 10.498 14.353 -10.123 1.00 97.50 107 ALA A CA 1
ATOM 840 C C . ALA A 1 107 ? 10.953 14.830 -11.512 1.00 97.50 107 ALA A C 1
ATOM 842 O O . ALA A 1 107 ? 10.145 15.326 -12.299 1.00 97.50 107 ALA A O 1
ATOM 843 N N . LYS A 1 108 ? 12.226 14.591 -11.858 1.00 97.88 108 LYS A N 1
ATOM 844 C CA . LYS A 1 108 ? 12.769 14.866 -13.195 1.00 97.88 108 LYS A CA 1
ATOM 845 C C . LYS A 1 108 ? 12.040 14.087 -14.291 1.00 97.88 108 LYS A C 1
ATOM 847 O O . LYS A 1 108 ? 11.743 14.635 -15.355 1.00 97.88 108 LYS A O 1
ATOM 852 N N . LEU A 1 109 ? 11.730 12.817 -14.038 1.00 97.69 109 LEU A N 1
ATOM 853 C CA . LEU A 1 109 ? 11.025 11.962 -14.986 1.00 97.69 109 LEU A CA 1
ATOM 854 C C . LEU A 1 109 ? 9.590 12.463 -15.230 1.00 97.69 109 LEU A C 1
ATOM 856 O O . LEU A 1 109 ? 9.195 12.622 -16.385 1.00 97.69 109 LEU A O 1
ATOM 860 N N . PHE A 1 110 ? 8.852 12.829 -14.173 1.00 97.75 110 PHE A N 1
ATOM 861 C CA . PHE A 1 110 ? 7.540 13.476 -14.304 1.00 97.75 110 PHE A CA 1
ATOM 862 C C . PHE A 1 110 ? 7.614 14.782 -15.095 1.00 97.75 110 PHE A C 1
ATOM 864 O O . PHE A 1 110 ? 6.763 15.031 -15.953 1.00 97.75 110 PHE A O 1
ATOM 871 N N . LYS A 1 111 ? 8.645 15.602 -14.858 1.00 97.19 111 LYS A N 1
ATOM 872 C CA . LYS A 1 111 ? 8.805 16.881 -15.555 1.00 97.19 111 LYS A CA 1
ATOM 873 C C . LYS A 1 111 ? 9.146 16.729 -17.038 1.00 97.19 111 LYS A C 1
ATOM 875 O O . LYS A 1 111 ? 8.745 17.566 -17.843 1.00 97.19 111 LYS A O 1
ATOM 880 N N . SER A 1 112 ? 9.788 15.619 -17.401 1.00 96.75 112 SER A N 1
ATOM 881 C CA . SER A 1 112 ? 10.103 15.243 -18.786 1.00 96.75 112 SER A CA 1
ATOM 882 C C . SER A 1 112 ? 8.870 14.822 -19.608 1.00 96.75 112 SER A C 1
ATOM 884 O O . SER A 1 112 ? 8.951 14.714 -20.833 1.00 96.75 112 SER A O 1
ATOM 886 N N . GLY A 1 113 ? 7.722 14.606 -18.956 1.00 97.00 113 GLY A N 1
ATOM 887 C CA . GLY A 1 113 ? 6.434 14.340 -19.593 1.00 97.00 113 GLY A CA 1
ATOM 888 C C . GLY A 1 113 ? 6.194 12.878 -19.986 1.00 97.00 113 GLY A C 1
ATOM 889 O O . GLY A 1 113 ? 7.104 12.053 -20.071 1.00 97.00 113 GLY A O 1
ATOM 890 N N . THR A 1 114 ? 4.927 12.560 -20.269 1.00 98.00 114 THR A N 1
ATOM 891 C CA . THR A 1 114 ? 4.435 11.189 -20.502 1.00 98.00 114 THR A CA 1
ATOM 892 C C . THR A 1 114 ? 5.175 10.451 -21.612 1.00 98.00 114 THR A C 1
ATOM 894 O O . THR A 1 114 ? 5.419 9.258 -21.481 1.00 98.00 114 THR A O 1
ATOM 897 N N . LYS A 1 115 ? 5.586 11.145 -22.684 1.00 98.38 115 LYS A N 1
ATOM 898 C CA . LYS A 1 115 ? 6.346 10.524 -23.779 1.00 98.38 115 LYS A CA 1
ATOM 899 C C . LYS A 1 115 ? 7.668 9.929 -23.287 1.00 98.38 115 LYS A C 1
ATOM 901 O O . LYS A 1 115 ? 8.019 8.832 -23.704 1.00 98.38 115 LYS A O 1
ATOM 906 N N . ARG A 1 116 ? 8.393 10.635 -22.410 1.00 97.94 116 ARG A N 1
ATOM 907 C CA . ARG A 1 116 ? 9.678 10.159 -21.880 1.00 97.94 116 ARG A CA 1
ATOM 908 C C . ARG A 1 116 ? 9.491 9.005 -20.894 1.00 97.94 116 ARG A C 1
ATOM 910 O O . ARG A 1 116 ? 10.283 8.075 -20.927 1.00 97.94 116 ARG A O 1
ATOM 917 N N . ILE A 1 117 ? 8.442 9.049 -20.072 1.00 98.12 117 ILE A N 1
ATOM 918 C CA . ILE A 1 117 ? 8.078 7.948 -19.162 1.00 98.12 117 ILE A CA 1
ATOM 919 C C . ILE A 1 117 ? 7.746 6.685 -19.967 1.00 98.12 117 ILE A C 1
ATOM 921 O O . ILE A 1 117 ? 8.366 5.649 -19.768 1.00 98.12 117 ILE A O 1
ATOM 925 N N . ALA A 1 118 ? 6.840 6.795 -20.943 1.00 98.44 118 ALA A N 1
ATOM 926 C CA . ALA A 1 118 ? 6.438 5.670 -21.787 1.00 98.44 118 ALA A CA 1
ATOM 927 C C . ALA A 1 118 ? 7.604 5.099 -22.610 1.00 98.44 118 ALA A C 1
ATOM 929 O O . ALA A 1 118 ? 7.651 3.898 -22.856 1.00 98.44 118 ALA A O 1
ATOM 930 N N . GLN A 1 119 ? 8.554 5.949 -23.020 1.00 98.50 119 GLN A N 1
ATOM 931 C CA . GLN A 1 119 ? 9.786 5.492 -23.655 1.00 98.50 119 GLN A CA 1
ATOM 932 C C . GLN A 1 119 ? 10.585 4.570 -22.726 1.00 98.50 119 GLN A C 1
ATOM 934 O O . GLN A 1 119 ? 11.004 3.516 -23.189 1.00 98.50 119 GLN A O 1
ATOM 939 N N . LYS A 1 120 ? 10.758 4.929 -21.444 1.00 98.44 120 LYS A N 1
ATOM 940 C CA . LYS A 1 120 ? 11.469 4.074 -20.481 1.00 98.44 120 LYS A CA 1
ATOM 941 C C . LYS A 1 120 ? 10.771 2.727 -20.327 1.00 98.44 120 LYS A C 1
ATOM 943 O O . LYS A 1 120 ? 11.418 1.720 -20.539 1.00 98.44 120 LYS A O 1
ATOM 948 N N . VAL A 1 121 ? 9.451 2.699 -20.128 1.00 98.56 121 VAL A N 1
ATOM 949 C CA . VAL A 1 121 ? 8.682 1.436 -20.064 1.00 98.56 121 VAL A CA 1
ATOM 950 C C . VAL A 1 121 ? 8.940 0.536 -21.284 1.00 98.56 121 VAL A C 1
ATOM 952 O O . VAL A 1 121 ? 9.068 -0.677 -21.151 1.00 98.56 121 VAL A O 1
ATOM 955 N N . GLY A 1 122 ? 9.027 1.122 -22.483 1.00 98.44 122 GLY A N 1
ATOM 956 C CA . GLY A 1 122 ? 9.362 0.380 -23.699 1.00 98.44 122 GLY A CA 1
ATOM 957 C C . GLY A 1 122 ? 10.802 -0.145 -23.734 1.00 98.44 122 GLY A C 1
ATOM 958 O O . GLY A 1 122 ? 11.004 -1.278 -24.161 1.00 98.44 122 GLY A O 1
ATOM 959 N N . GLU A 1 123 ? 11.777 0.663 -23.303 1.00 98.50 123 GLU A N 1
ATOM 960 C CA . GLU A 1 123 ? 13.199 0.286 -23.194 1.00 98.50 123 GLU A CA 1
ATOM 961 C C . GLU A 1 123 ? 13.371 -0.883 -22.206 1.00 98.50 123 GLU A C 1
ATOM 963 O O . GLU A 1 123 ? 13.770 -1.968 -22.634 1.00 98.50 123 GLU A O 1
ATOM 968 N N . GLU A 1 124 ? 12.903 -0.724 -20.961 1.00 98.69 124 GLU A N 1
ATOM 969 C CA . GLU A 1 124 ? 13.035 -1.745 -19.905 1.00 98.69 124 GLU A CA 1
ATOM 970 C C . GLU A 1 124 ? 12.310 -3.052 -20.280 1.00 98.69 124 GLU A C 1
ATOM 972 O O . GLU A 1 124 ? 12.730 -4.158 -19.937 1.00 98.69 124 GLU A O 1
ATOM 977 N N . GLY A 1 125 ? 11.194 -2.954 -21.015 1.00 98.69 125 GLY A N 1
ATOM 978 C CA . GLY A 1 125 ? 10.455 -4.120 -21.498 1.00 98.69 125 GLY A CA 1
ATOM 979 C C . GLY A 1 125 ? 11.247 -4.948 -22.515 1.00 98.69 125 GLY A C 1
ATOM 980 O O . GLY A 1 125 ? 11.177 -6.180 -22.501 1.00 98.69 125 GLY A O 1
ATOM 981 N N . VAL A 1 126 ? 12.014 -4.288 -23.389 1.00 98.69 126 VAL A N 1
ATOM 982 C CA . VAL A 1 126 ? 12.912 -4.960 -24.338 1.00 98.69 126 VAL A CA 1
ATOM 983 C C . VAL A 1 126 ? 14.108 -5.557 -23.603 1.00 98.69 126 VAL A C 1
ATOM 985 O O . VAL A 1 126 ? 14.435 -6.718 -23.847 1.00 98.69 126 VAL A O 1
ATOM 988 N N . GLU A 1 127 ? 14.721 -4.809 -22.689 1.00 98.50 127 GLU A N 1
ATOM 989 C CA . GLU A 1 127 ? 15.877 -5.252 -21.897 1.00 98.50 127 GLU A CA 1
ATOM 990 C C . GLU A 1 127 ? 15.521 -6.481 -21.042 1.00 98.50 127 GLU A C 1
ATOM 992 O O . GLU A 1 127 ? 16.179 -7.520 -21.147 1.00 98.50 127 GLU A O 1
ATOM 997 N N . THR A 1 128 ? 14.372 -6.455 -20.357 1.00 98.69 128 THR A N 1
ATOM 998 C CA . THR A 1 128 ? 13.819 -7.605 -19.616 1.00 98.69 128 THR A CA 1
ATOM 999 C C . THR A 1 128 ? 13.668 -8.845 -20.509 1.00 98.69 128 THR A C 1
ATOM 1001 O O . THR A 1 128 ? 14.042 -9.959 -20.127 1.00 98.69 128 THR A O 1
ATOM 1004 N N . ALA A 1 129 ? 13.117 -8.685 -21.718 1.00 98.50 129 ALA A N 1
ATOM 1005 C CA . ALA A 1 129 ? 12.916 -9.798 -22.645 1.00 98.50 129 ALA A CA 1
ATOM 1006 C C . ALA A 1 129 ? 14.244 -10.372 -23.173 1.00 98.50 129 ALA A C 1
ATOM 1008 O O . ALA A 1 129 ? 14.378 -11.593 -23.330 1.00 98.50 129 ALA A O 1
ATOM 1009 N N . LEU A 1 130 ? 15.231 -9.513 -23.440 1.00 98.44 130 LEU A N 1
ATOM 1010 C CA . LEU A 1 130 ? 16.560 -9.920 -23.895 1.00 98.44 130 LEU A CA 1
ATOM 1011 C C . LEU A 1 130 ? 17.318 -10.672 -22.796 1.00 98.44 130 LEU A C 1
ATOM 1013 O O . LEU A 1 130 ? 17.786 -11.781 -23.066 1.00 98.44 130 LEU A O 1
ATOM 1017 N N . ALA A 1 131 ? 17.340 -10.147 -21.568 1.00 98.31 131 ALA A N 1
ATOM 1018 C CA . ALA A 1 131 ? 17.960 -10.788 -20.407 1.00 98.31 131 ALA A CA 1
ATOM 1019 C C . ALA A 1 131 ? 17.395 -12.202 -20.170 1.00 98.31 131 ALA A C 1
ATOM 1021 O O . ALA A 1 131 ? 18.133 -13.186 -20.036 1.00 98.31 131 ALA A O 1
ATOM 1022 N N . ALA A 1 132 ? 16.065 -12.347 -20.243 1.00 98.25 132 ALA A N 1
ATOM 1023 C CA . ALA A 1 132 ? 15.404 -13.649 -20.160 1.00 98.25 132 ALA A CA 1
ATOM 1024 C C . ALA A 1 132 ? 15.818 -14.601 -21.298 1.00 98.25 132 ALA A C 1
ATOM 1026 O O . ALA A 1 132 ? 16.020 -15.797 -21.069 1.00 98.25 132 ALA A O 1
ATOM 1027 N N . THR A 1 133 ? 15.965 -14.083 -22.521 1.00 98.25 133 THR A N 1
ATOM 1028 C CA . THR A 1 133 ? 16.335 -14.872 -23.708 1.00 98.25 133 THR A CA 1
ATOM 1029 C C . THR A 1 133 ? 17.753 -15.433 -23.600 1.00 98.25 133 THR A C 1
ATOM 1031 O O . THR A 1 133 ? 17.982 -16.596 -23.945 1.00 98.25 133 THR A O 1
ATOM 1034 N N . VAL A 1 134 ? 18.697 -14.644 -23.079 1.00 97.94 134 VAL A N 1
ATOM 1035 C CA . VAL A 1 134 ? 20.088 -15.080 -22.857 1.00 97.94 134 VAL A CA 1
ATOM 1036 C C . VAL A 1 134 ? 20.277 -15.858 -21.549 1.00 97.94 134 VAL A C 1
ATOM 1038 O O . VAL A 1 134 ? 21.361 -16.384 -21.305 1.00 97.94 134 VAL A O 1
ATOM 1041 N N . LYS A 1 135 ? 19.207 -16.014 -20.754 1.00 97.44 135 LYS A N 1
ATOM 1042 C CA . LYS A 1 135 ? 19.189 -16.676 -19.438 1.00 97.44 135 LYS A CA 1
ATOM 1043 C C . LYS A 1 135 ? 20.114 -16.013 -18.413 1.00 97.44 135 LYS A C 1
ATOM 1045 O O . LYS A 1 135 ? 20.593 -16.691 -17.500 1.00 97.44 135 LYS A O 1
ATOM 1050 N N . ASP A 1 136 ? 20.330 -14.707 -18.540 1.00 98.00 136 ASP A N 1
ATOM 1051 C CA . ASP A 1 136 ? 21.002 -13.928 -17.509 1.00 98.00 136 ASP A CA 1
ATOM 1052 C C . ASP A 1 136 ? 19.994 -13.615 -16.399 1.00 98.00 136 ASP A C 1
ATOM 1054 O O . ASP A 1 136 ? 19.078 -12.808 -16.550 1.00 98.00 136 ASP A O 1
ATOM 1058 N N . LYS A 1 137 ? 20.114 -14.336 -15.283 1.00 98.06 137 LYS A N 1
ATOM 1059 C CA . LYS A 1 137 ? 19.182 -14.204 -14.161 1.00 98.06 137 LYS A CA 1
ATOM 1060 C C . LYS A 1 137 ? 19.415 -12.919 -13.368 1.00 98.06 137 LYS A C 1
ATOM 1062 O O . LYS A 1 137 ? 18.456 -12.407 -12.797 1.00 98.06 137 LYS A O 1
ATOM 1067 N N . GLU A 1 138 ? 20.657 -12.454 -13.268 1.00 98.19 138 GLU A N 1
ATOM 1068 C CA . GLU A 1 138 ? 20.969 -11.250 -12.494 1.00 98.19 138 GLU A CA 1
ATOM 1069 C C . GLU A 1 138 ? 20.463 -10.018 -13.239 1.00 98.19 138 GLU A C 1
ATOM 1071 O O . GLU A 1 138 ? 19.733 -9.221 -12.653 1.00 98.19 138 GLU A O 1
ATOM 1076 N N . GLU A 1 139 ? 20.743 -9.939 -14.542 1.00 98.00 139 GLU A N 1
ATOM 1077 C CA . GLU A 1 139 ? 20.225 -8.883 -15.413 1.00 98.00 139 GLU A CA 1
ATOM 1078 C C . GLU A 1 139 ? 18.692 -8.905 -15.441 1.00 98.00 139 GLU A C 1
ATOM 1080 O O . GLU A 1 139 ? 18.060 -7.892 -15.170 1.00 98.00 139 GLU A O 1
ATOM 1085 N N . LEU A 1 140 ? 18.066 -10.077 -15.609 1.00 98.62 140 LEU A N 1
ATOM 1086 C CA . LEU A 1 140 ? 16.603 -10.186 -15.620 1.00 98.62 140 LEU A CA 1
ATOM 1087 C C . LEU A 1 140 ? 15.942 -9.636 -14.343 1.00 98.62 140 LEU A C 1
ATOM 1089 O O . LEU A 1 140 ? 14.860 -9.058 -14.417 1.00 98.62 140 LEU A O 1
ATOM 1093 N N . ILE A 1 141 ? 16.555 -9.831 -13.171 1.00 98.38 141 ILE A N 1
ATOM 1094 C CA . ILE A 1 141 ? 16.029 -9.291 -11.908 1.00 98.38 141 ILE A CA 1
ATOM 1095 C C . ILE A 1 141 ? 16.123 -7.761 -11.894 1.00 98.38 141 ILE A C 1
ATOM 1097 O O . ILE A 1 141 ? 15.179 -7.111 -11.442 1.00 98.38 141 ILE A O 1
ATOM 1101 N N . CYS A 1 142 ? 17.233 -7.201 -12.375 1.00 98.31 142 CYS A N 1
ATOM 1102 C CA . CYS A 1 142 ? 17.436 -5.757 -12.458 1.00 98.31 142 CYS A CA 1
ATOM 1103 C C . CYS A 1 142 ? 16.462 -5.111 -13.452 1.00 98.31 142 CYS A C 1
ATOM 1105 O O . CYS A 1 142 ? 15.702 -4.233 -13.053 1.00 98.31 142 CYS A O 1
ATOM 1107 N N . GLU A 1 143 ? 16.391 -5.619 -14.682 1.00 98.44 143 GLU A N 1
ATOM 1108 C CA . GLU A 1 143 ? 15.533 -5.065 -15.738 1.00 98.44 143 GLU A CA 1
ATOM 1109 C C . GLU A 1 143 ? 14.044 -5.178 -15.387 1.00 98.44 143 GLU A C 1
ATOM 1111 O O . GLU A 1 143 ? 13.263 -4.249 -15.586 1.00 98.44 143 GLU A O 1
ATOM 1116 N N . ALA A 1 144 ? 13.627 -6.287 -14.764 1.00 98.38 144 ALA A N 1
ATOM 1117 C CA . ALA A 1 144 ? 12.253 -6.418 -14.286 1.00 98.38 144 ALA A CA 1
ATOM 1118 C C . ALA A 1 144 ? 11.933 -5.427 -13.151 1.00 98.38 144 ALA A C 1
ATOM 1120 O O . ALA A 1 144 ? 10.794 -4.966 -13.039 1.00 98.38 144 ALA A O 1
ATOM 1121 N N . ALA A 1 145 ? 12.908 -5.101 -12.295 1.00 97.81 145 ALA A N 1
ATOM 1122 C CA . ALA A 1 145 ? 12.733 -4.100 -11.247 1.00 97.81 145 ALA A CA 1
ATOM 1123 C C . ALA A 1 145 ? 12.632 -2.684 -11.833 1.00 97.81 145 ALA A C 1
ATOM 1125 O O . ALA A 1 145 ? 11.765 -1.919 -11.401 1.00 97.81 145 ALA A O 1
ATOM 1126 N N . ASP A 1 146 ? 13.451 -2.362 -12.835 1.00 98.25 146 ASP A N 1
ATOM 1127 C CA . ASP A 1 146 ? 13.386 -1.084 -13.541 1.00 98.25 146 ASP A CA 1
ATOM 1128 C C . ASP A 1 146 ? 12.078 -0.955 -14.329 1.00 98.25 146 ASP A C 1
ATOM 1130 O O . ASP A 1 146 ? 11.409 0.077 -14.232 1.00 98.25 146 ASP A O 1
ATOM 1134 N N . LEU A 1 147 ? 11.623 -2.019 -14.993 1.00 98.50 147 LEU A N 1
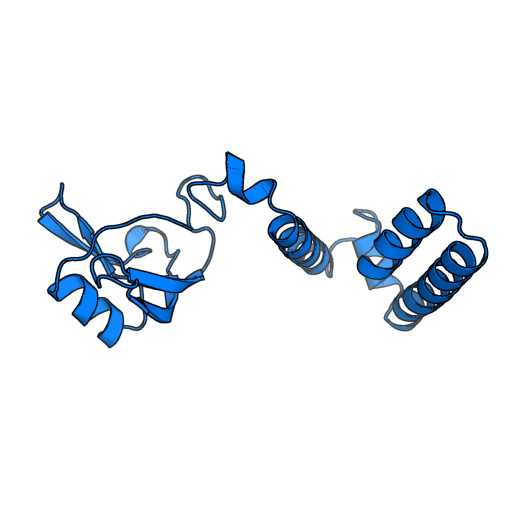ATOM 1135 C CA . LEU A 1 147 ? 10.320 -2.061 -15.658 1.00 98.50 147 LEU A CA 1
ATOM 1136 C C . LEU A 1 147 ? 9.157 -1.831 -14.684 1.00 98.50 147 LEU A C 1
ATOM 1138 O O . LEU A 1 147 ? 8.215 -1.121 -15.014 1.00 98.50 147 LEU A O 1
ATOM 1142 N N . MET A 1 148 ? 9.203 -2.419 -13.485 1.00 97.38 148 MET A N 1
ATOM 1143 C CA . MET A 1 148 ? 8.169 -2.220 -12.460 1.00 97.38 148 MET A CA 1
ATOM 1144 C C . MET A 1 148 ? 8.188 -0.813 -11.849 1.00 97.38 148 MET A C 1
ATOM 1146 O O . MET A 1 148 ? 7.172 -0.363 -11.316 1.00 97.38 148 MET A O 1
ATOM 1150 N N . TYR A 1 149 ? 9.343 -0.144 -11.853 1.00 98.00 149 TYR A N 1
ATOM 1151 C CA . TYR A 1 149 ? 9.484 1.211 -11.330 1.00 98.00 149 TYR A CA 1
ATOM 1152 C C . TYR A 1 149 ? 8.917 2.274 -12.283 1.00 98.00 149 TYR A C 1
ATOM 1154 O O . TYR A 1 149 ? 8.343 3.263 -11.810 1.00 98.00 149 TYR A O 1
ATOM 1162 N N . HIS A 1 150 ? 9.149 2.108 -13.589 1.00 97.44 150 HIS A N 1
ATOM 1163 C CA . HIS A 1 150 ? 8.797 3.069 -14.641 1.00 97.44 150 HIS A CA 1
ATOM 1164 C C . HIS A 1 150 ? 7.319 3.017 -15.047 1.00 97.44 150 HIS A C 1
ATOM 1166 O O . HIS A 1 150 ? 6.780 4.115 -15.333 1.00 97.44 150 HIS A O 1
#

pLDDT: mean 95.76, std 3.5, range [78.88, 98.69]